Protein AF-A0A1H2PPL8-F1 (afdb_monomer)

Radius of gyration: 16.37 Å; Cα contacts (8 Å, |Δi|>4): 129; chains: 1; bounding box: 41×33×40 Å

Solvent-accessible surface area (backbone atoms only — not comparable to full-atom values): 8369 Å² total; per-residue (Å²): 96,52,63,26,42,67,70,56,42,58,66,40,21,46,55,39,37,58,45,74,72,38,86,79,69,41,73,65,54,52,43,50,43,56,55,49,41,48,41,40,93,59,60,62,65,57,42,75,61,47,74,82,68,76,66,48,63,60,52,26,64,76,74,43,65,85,74,55,96,63,93,80,56,66,64,60,33,51,50,25,47,51,52,50,50,53,50,50,62,75,66,62,42,71,48,56,51,53,29,55,48,24,46,79,68,76,57,62,45,40,62,57,62,74,41,55,75,56,63,75,36,69,49,33,47,51,32,54,56,56,56,74,70,53,50,73,68,57,52,54,58,66,73,73,112

pLDDT: mean 93.05, std 5.32, range [65.94, 98.25]

Sequence (145 aa):
MAAALSRQHPCDLFDVGLLLEDERTDAGLWRTFLVYLTCSPKPAWEMLAPRVPADFKATFEAHFKGMTAEPIEATALLESRERLLARVVQSLDEPSCAFLQSVEDEQPDFGLIGLGHAADLPGVQRKLHNLAQRTAAKRAADRGQ

Mean predicted aligned error: 3.55 Å

Organism: NCBI:txid1770053

Foldseek 3Di:
DQCCLPQVQLVVLVVLLVVLVDPPCDLVVVLVSLLVCLLDLDQSVCSLDPDDDPPQQVSCVVPPQPVDPDGDHSVVSVVSVVSVSVVNVVSDDPLSVVQSVCVLVLNGDSVSSPCNVSCPPPSNVVSSVVSVPDDPVRSVVSVVD

Structure (mmCIF, N/CA/C/O backbone):
data_AF-A0A1H2PPL8-F1
#
_entry.id   AF-A0A1H2PPL8-F1
#
loop_
_atom_site.group_PDB
_atom_site.id
_atom_site.type_symbol
_atom_site.label_atom_id
_atom_site.label_alt_id
_atom_site.label_comp_id
_atom_site.label_asym_id
_atom_site.label_entity_id
_atom_site.label_seq_id
_atom_site.pdbx_PDB_ins_code
_atom_site.Cartn_x
_atom_site.Cartn_y
_atom_site.Cartn_z
_atom_site.occupancy
_atom_site.B_iso_or_equiv
_atom_site.auth_seq_id
_atom_site.auth_comp_id
_atom_site.auth_asym_id
_atom_site.auth_atom_id
_atom_site.pdbx_PDB_model_num
ATOM 1 N N . MET A 1 1 ? -5.825 0.040 1.153 1.00 94.12 1 MET A N 1
ATOM 2 C CA . MET A 1 1 ? -4.462 -0.536 1.298 1.00 94.12 1 MET A CA 1
ATOM 3 C C . MET A 1 1 ? -3.356 0.357 0.719 1.00 94.12 1 MET A C 1
ATOM 5 O O . MET A 1 1 ? -2.545 0.840 1.493 1.00 94.12 1 MET A O 1
ATOM 9 N N . ALA A 1 2 ? -3.300 0.639 -0.593 1.00 95.12 2 ALA A N 1
ATOM 10 C CA . ALA A 1 2 ? -2.188 1.416 -1.181 1.00 95.12 2 ALA A CA 1
ATOM 11 C C . ALA A 1 2 ? -2.033 2.842 -0.607 1.00 95.12 2 ALA A C 1
ATOM 13 O O . ALA A 1 2 ? -0.928 3.241 -0.245 1.00 95.12 2 ALA A O 1
ATOM 14 N N . ALA A 1 3 ? -3.132 3.593 -0.458 1.00 94.88 3 ALA A N 1
ATOM 15 C CA . ALA A 1 3 ? -3.105 4.917 0.174 1.00 94.88 3 ALA A CA 1
ATOM 16 C C . ALA A 1 3 ? -2.633 4.849 1.640 1.00 94.88 3 ALA A C 1
ATOM 18 O O . ALA A 1 3 ? -1.715 5.578 2.018 1.00 94.88 3 ALA A O 1
ATOM 19 N N . ALA A 1 4 ? -3.178 3.897 2.410 1.00 96.38 4 ALA A N 1
ATOM 20 C CA . ALA A 1 4 ? -2.780 3.619 3.791 1.00 96.38 4 ALA A CA 1
ATOM 21 C C . ALA A 1 4 ? -1.265 3.415 3.935 1.00 96.38 4 ALA A C 1
ATOM 23 O O . ALA A 1 4 ? -0.665 4.001 4.824 1.00 96.38 4 ALA A O 1
ATOM 24 N N . LEU A 1 5 ? -0.624 2.667 3.034 1.00 95.31 5 LEU A N 1
ATOM 25 C CA . LEU A 1 5 ? 0.828 2.456 3.073 1.00 95.31 5 LEU A CA 1
ATOM 26 C C . LEU A 1 5 ? 1.640 3.652 2.556 1.00 95.31 5 LEU A C 1
ATOM 28 O O . LEU A 1 5 ? 2.730 3.923 3.050 1.00 95.31 5 LEU A O 1
ATOM 32 N N . SER A 1 6 ? 1.119 4.388 1.573 1.00 93.25 6 SER A N 1
ATOM 33 C CA . SER A 1 6 ? 1.828 5.520 0.965 1.00 93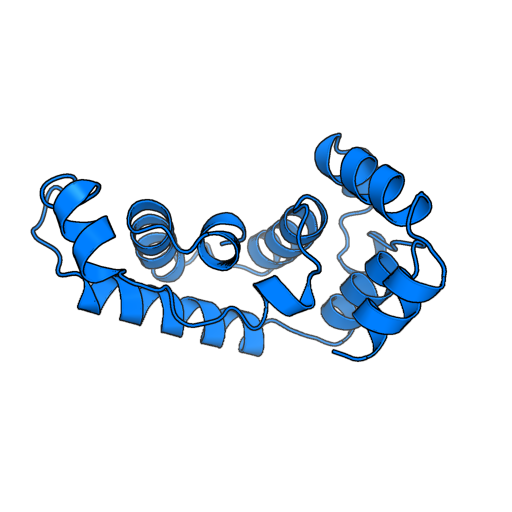.25 6 SER A CA 1
ATOM 34 C C . SER A 1 6 ? 1.914 6.737 1.884 1.00 93.25 6 SER A C 1
ATOM 36 O O . SER A 1 6 ? 3.004 7.289 2.077 1.00 93.25 6 SER A O 1
ATOM 38 N N . ARG A 1 7 ? 0.768 7.173 2.425 1.00 93.50 7 ARG A N 1
ATOM 39 C CA . ARG A 1 7 ? 0.647 8.415 3.207 1.00 93.50 7 ARG A CA 1
ATOM 40 C C . ARG A 1 7 ? 0.318 8.196 4.680 1.00 93.50 7 ARG A C 1
ATOM 42 O O . ARG A 1 7 ? 0.516 9.119 5.457 1.00 93.50 7 ARG A O 1
ATOM 49 N N . GLN A 1 8 ? -0.153 7.004 5.060 1.00 95.19 8 GLN A N 1
ATOM 50 C CA . GLN A 1 8 ? -0.405 6.623 6.458 1.00 95.19 8 GLN A CA 1
ATOM 51 C C . GLN A 1 8 ? -1.323 7.607 7.201 1.00 95.19 8 GLN A C 1
ATOM 53 O O . GLN A 1 8 ? -1.120 7.902 8.376 1.00 95.19 8 GLN A O 1
ATOM 58 N N . HIS A 1 9 ? -2.335 8.130 6.500 1.00 96.88 9 HIS A N 1
ATOM 59 C CA . HIS A 1 9 ? -3.309 9.052 7.075 1.00 96.88 9 HIS A CA 1
ATOM 60 C C . HIS A 1 9 ? -4.268 8.305 8.021 1.00 96.88 9 HIS A C 1
ATOM 62 O O . HIS A 1 9 ? -4.681 7.197 7.671 1.00 96.88 9 HIS A O 1
ATOM 68 N N . PRO A 1 10 ? -4.697 8.899 9.154 1.00 98.00 10 PRO A N 1
ATOM 69 C CA . PRO A 1 10 ? -5.637 8.270 10.084 1.00 98.00 10 PRO A CA 1
ATOM 70 C C . PRO A 1 10 ? -6.891 7.680 9.419 1.00 98.00 10 PRO A C 1
ATOM 72 O O . PRO A 1 10 ? -7.180 6.511 9.647 1.00 98.00 10 PRO A O 1
ATOM 75 N N . CYS A 1 11 ? -7.565 8.417 8.521 1.00 97.69 11 CYS A N 1
ATOM 76 C CA . CYS A 1 11 ? -8.715 7.871 7.778 1.00 97.69 11 CYS A CA 1
ATOM 77 C C . CYS A 1 11 ? -8.371 6.602 6.986 1.00 97.69 11 CYS A C 1
ATOM 79 O O . CYS A 1 11 ? -9.117 5.636 7.041 1.00 97.69 11 CYS A O 1
ATOM 81 N N . ASP A 1 12 ? -7.229 6.569 6.285 1.00 97.50 12 ASP A N 1
ATOM 82 C CA . ASP A 1 12 ? -6.867 5.387 5.494 1.00 97.50 12 ASP A CA 1
ATOM 83 C C . ASP A 1 12 ? -6.569 4.177 6.388 1.00 97.50 12 ASP A C 1
ATOM 85 O O . ASP A 1 12 ? -6.835 3.041 5.997 1.00 97.50 12 ASP A O 1
ATOM 89 N N . LEU A 1 13 ? -5.961 4.411 7.559 1.00 98.00 13 LEU A N 1
ATOM 90 C CA . LEU A 1 13 ? -5.659 3.361 8.533 1.00 98.00 13 LEU A CA 1
ATOM 91 C C . LEU A 1 13 ? -6.918 2.861 9.244 1.00 98.00 13 LEU A C 1
ATOM 93 O O . LEU A 1 13 ? -6.994 1.682 9.575 1.00 98.00 13 LEU A O 1
ATOM 97 N N . PHE A 1 14 ? -7.909 3.729 9.437 1.00 97.94 14 PHE A N 1
ATOM 98 C CA . PHE A 1 14 ? -9.227 3.333 9.913 1.00 97.94 14 PHE A CA 1
ATOM 99 C C . PHE A 1 14 ? -9.946 2.461 8.878 1.00 97.94 14 PHE A C 1
ATOM 101 O O . PHE A 1 14 ? -10.305 1.325 9.181 1.00 97.94 14 PHE A O 1
ATOM 108 N N . ASP A 1 15 ? -10.061 2.944 7.637 1.00 96.94 15 ASP A N 1
ATOM 109 C CA . ASP A 1 15 ? -10.741 2.230 6.551 1.00 96.94 15 ASP A CA 1
ATOM 110 C C . ASP A 1 15 ? -10.094 0.867 6.280 1.00 96.94 15 ASP A C 1
ATOM 112 O O . ASP A 1 15 ? -10.781 -0.130 6.057 1.00 96.94 15 ASP A O 1
ATOM 116 N N . VAL A 1 16 ? -8.758 0.794 6.318 1.00 96.44 16 VAL A N 1
ATOM 117 C CA . VAL A 1 16 ? -8.058 -0.481 6.133 1.00 96.44 16 VAL A CA 1
ATOM 118 C C . VAL A 1 16 ? -8.205 -1.402 7.342 1.00 96.44 16 VAL A C 1
ATOM 120 O O . VAL A 1 16 ? -8.208 -2.612 7.156 1.00 96.44 16 VAL A O 1
ATOM 123 N N . GLY A 1 17 ? -8.344 -0.861 8.556 1.00 96.75 17 GLY A N 1
ATOM 124 C CA . GLY A 1 17 ? -8.640 -1.649 9.750 1.00 96.75 17 GLY A CA 1
ATOM 125 C C . GLY A 1 17 ? -9.958 -2.406 9.595 1.00 96.75 17 GLY A C 1
ATOM 126 O O . GLY A 1 17 ? -9.976 -3.619 9.770 1.00 96.75 17 GLY A O 1
ATOM 127 N N . LEU A 1 18 ? -11.010 -1.709 9.151 1.00 95.69 18 LEU A N 1
ATOM 128 C CA . LEU A 1 18 ? -12.312 -2.316 8.847 1.00 95.69 18 LEU A CA 1
ATOM 129 C C . LEU A 1 18 ? -12.227 -3.318 7.689 1.00 95.69 18 LEU A C 1
ATOM 131 O O . LEU A 1 18 ? -12.800 -4.399 7.760 1.00 95.69 18 LEU A O 1
ATOM 135 N N . LEU A 1 19 ? -11.481 -2.982 6.631 1.00 95.50 19 LEU A N 1
ATOM 136 C CA . LEU A 1 19 ? -11.268 -3.883 5.497 1.00 95.50 19 LEU A CA 1
ATOM 137 C C . LEU A 1 19 ? -10.638 -5.211 5.936 1.00 95.50 19 LEU A C 1
ATOM 139 O O . LEU A 1 19 ? -11.057 -6.263 5.473 1.00 95.50 19 LEU A O 1
ATOM 143 N N . LEU A 1 20 ? -9.646 -5.178 6.830 1.00 94.25 20 LEU A N 1
ATOM 144 C CA . LEU A 1 20 ? -8.948 -6.380 7.303 1.00 94.25 20 LEU A CA 1
ATOM 145 C C . LEU A 1 20 ? -9.828 -7.306 8.157 1.00 94.25 20 LEU A C 1
ATOM 147 O O . LEU A 1 20 ? -9.458 -8.461 8.354 1.00 94.25 20 LEU A O 1
ATOM 151 N N . GLU A 1 21 ? -10.963 -6.816 8.650 1.00 92.69 21 GLU A N 1
ATOM 152 C CA . GLU A 1 21 ? -11.970 -7.601 9.374 1.00 92.69 21 GLU A CA 1
ATOM 153 C C . GLU A 1 21 ? -13.032 -8.193 8.430 1.00 92.69 21 GLU A C 1
ATOM 155 O O . GLU A 1 21 ? -13.803 -9.062 8.831 1.00 92.69 21 GLU A O 1
ATOM 160 N N . ASP A 1 22 ? -13.052 -7.767 7.162 1.00 91.44 22 ASP A N 1
ATOM 161 C CA . ASP A 1 22 ? -13.973 -8.257 6.141 1.00 91.44 22 ASP A CA 1
ATOM 162 C C . ASP A 1 22 ? -13.469 -9.571 5.521 1.00 91.44 22 ASP A C 1
ATOM 164 O O . ASP A 1 22 ? -12.372 -9.642 4.952 1.00 91.44 22 ASP A O 1
ATOM 168 N N . GLU A 1 23 ? -14.309 -10.607 5.565 1.00 83.38 23 GLU A N 1
ATOM 169 C CA . GLU A 1 23 ? -14.047 -11.930 4.982 1.00 83.38 23 GLU A CA 1
ATOM 170 C C . GLU A 1 23 ? -13.792 -11.885 3.464 1.00 83.38 23 GLU A C 1
ATOM 172 O O . GLU A 1 23 ? -13.161 -12.785 2.910 1.00 83.38 23 GLU A O 1
ATOM 177 N N . ARG A 1 24 ? -14.229 -10.820 2.778 1.00 85.38 24 ARG A N 1
ATOM 178 C CA . ARG A 1 24 ? -13.982 -10.587 1.344 1.00 85.38 24 ARG A CA 1
ATOM 179 C C . ARG A 1 24 ? -12.567 -10.085 1.048 1.00 85.38 24 ARG A C 1
ATOM 181 O O . ARG A 1 24 ? -12.258 -9.790 -0.106 1.00 85.38 24 ARG A O 1
ATOM 188 N N . THR A 1 25 ? -11.694 -9.993 2.051 1.00 87.50 25 THR A N 1
ATOM 189 C CA . THR A 1 25 ? -10.263 -9.702 1.875 1.00 87.50 25 THR A CA 1
ATOM 190 C C . THR A 1 25 ? -9.530 -10.914 1.289 1.00 87.50 25 THR A C 1
ATOM 192 O O . THR A 1 25 ? -8.754 -11.609 1.953 1.00 87.50 25 THR A O 1
ATOM 195 N N . ASP A 1 26 ? -9.796 -11.166 0.008 1.00 91.00 26 ASP A N 1
ATOM 196 C CA . ASP A 1 26 ? -9.399 -12.358 -0.734 1.00 91.00 26 ASP A CA 1
ATOM 197 C C . ASP A 1 26 ? -8.206 -12.129 -1.690 1.00 91.00 26 ASP A C 1
ATOM 199 O O . ASP A 1 26 ? -7.556 -11.077 -1.716 1.00 91.00 26 ASP A O 1
ATOM 203 N N . ALA A 1 27 ? -7.889 -13.151 -2.492 1.00 92.31 27 ALA A N 1
ATOM 204 C CA . ALA A 1 27 ? -6.819 -13.089 -3.488 1.00 92.31 27 ALA A CA 1
ATOM 205 C C . ALA A 1 27 ? -7.106 -12.098 -4.633 1.00 92.31 27 ALA A C 1
ATOM 207 O O . ALA A 1 27 ? -6.171 -11.594 -5.258 1.00 92.31 27 ALA A O 1
ATOM 208 N N . GLY A 1 28 ? -8.379 -11.822 -4.930 1.00 94.25 28 GLY A N 1
ATOM 209 C CA . GLY A 1 28 ? -8.776 -10.814 -5.908 1.00 94.25 28 GLY A CA 1
ATOM 210 C C . GLY A 1 28 ? -8.393 -9.422 -5.424 1.00 94.25 28 GLY A C 1
ATOM 211 O O . GLY A 1 28 ? -7.674 -8.707 -6.123 1.00 94.25 28 GLY A O 1
ATOM 212 N N . LEU A 1 29 ? -8.769 -9.086 -4.187 1.00 94.38 29 LEU A N 1
ATOM 213 C CA . LEU A 1 29 ? -8.398 -7.819 -3.559 1.00 94.38 29 LEU A CA 1
ATOM 214 C C . LEU A 1 29 ? -6.876 -7.646 -3.462 1.00 94.38 29 LEU A C 1
ATOM 216 O O . LEU A 1 29 ? -6.368 -6.553 -3.716 1.00 94.38 29 LEU A O 1
ATOM 220 N N . TRP A 1 30 ? -6.142 -8.717 -3.147 1.00 95.81 30 TRP A N 1
ATOM 221 C CA . TRP A 1 30 ? -4.677 -8.702 -3.137 1.00 95.81 30 TRP A CA 1
ATOM 222 C C . TRP A 1 30 ? -4.081 -8.318 -4.501 1.00 95.81 30 TRP A C 1
ATOM 224 O O . TRP A 1 30 ? -3.273 -7.392 -4.592 1.00 95.81 30 TRP A O 1
ATOM 234 N N . ARG A 1 31 ? -4.523 -8.965 -5.585 1.00 96.44 31 ARG A N 1
ATOM 235 C CA . ARG A 1 31 ? -4.055 -8.648 -6.947 1.00 96.44 31 ARG A CA 1
ATOM 236 C C . ARG A 1 31 ? -4.438 -7.229 -7.357 1.00 96.44 31 ARG A C 1
ATOM 238 O O . ARG A 1 31 ? -3.626 -6.515 -7.943 1.00 96.44 31 ARG A O 1
ATOM 245 N N . THR A 1 32 ? -5.638 -6.775 -6.996 1.00 95.81 32 THR A N 1
ATOM 246 C CA . THR A 1 32 ? -6.046 -5.380 -7.196 1.00 95.81 32 THR A CA 1
ATOM 247 C C . THR A 1 32 ? -5.136 -4.422 -6.427 1.00 95.81 32 THR A C 1
ATOM 249 O O . THR A 1 32 ? -4.706 -3.412 -6.979 1.00 95.81 32 THR A O 1
ATOM 252 N N . PHE A 1 33 ? -4.773 -4.733 -5.183 1.00 96.00 33 PHE A N 1
ATOM 253 C CA . PHE A 1 33 ? -3.821 -3.930 -4.417 1.00 96.00 33 PHE A CA 1
ATOM 254 C C . PHE A 1 33 ? -2.459 -3.809 -5.121 1.00 96.00 33 PHE A C 1
ATOM 256 O O . PHE A 1 33 ? -1.930 -2.697 -5.184 1.00 96.00 33 PHE A O 1
ATOM 263 N N . LEU A 1 34 ? -1.935 -4.891 -5.711 1.00 96.56 34 LEU A N 1
ATOM 264 C CA . LEU A 1 34 ? -0.703 -4.855 -6.510 1.00 96.56 34 LEU A CA 1
ATOM 265 C C . LEU A 1 34 ? -0.825 -3.901 -7.708 1.00 96.56 34 LEU A C 1
ATOM 267 O O . LEU A 1 34 ? 0.073 -3.092 -7.933 1.00 96.56 34 LEU A O 1
ATOM 271 N N . VAL A 1 35 ? -1.958 -3.901 -8.419 1.00 96.75 35 VAL A N 1
ATOM 272 C CA . VAL A 1 35 ? -2.221 -2.910 -9.481 1.00 96.75 35 VAL A CA 1
ATOM 273 C C . VAL A 1 35 ? -2.170 -1.486 -8.920 1.00 96.75 35 VAL A C 1
ATOM 275 O O . VAL A 1 35 ? -1.478 -0.629 -9.464 1.00 96.75 35 VAL A O 1
ATOM 278 N N . TYR A 1 36 ? -2.838 -1.210 -7.799 1.00 95.00 36 TYR A N 1
ATOM 279 C CA . TYR A 1 36 ? -2.838 0.136 -7.213 1.00 95.00 36 TYR A CA 1
ATOM 280 C C . TYR A 1 36 ? -1.475 0.570 -6.656 1.00 95.00 36 TYR A C 1
ATOM 282 O O . TYR A 1 36 ? -1.191 1.770 -6.655 1.00 95.00 36 TYR A O 1
ATOM 290 N N . LEU A 1 37 ? -0.610 -0.361 -6.233 1.00 93.25 37 LEU A N 1
ATOM 291 C CA . LEU A 1 37 ? 0.793 -0.052 -5.933 1.00 93.25 37 LEU A CA 1
ATOM 292 C C . LEU A 1 37 ? 1.495 0.523 -7.167 1.00 93.25 37 LEU A C 1
ATOM 294 O O . LEU A 1 37 ? 2.185 1.537 -7.055 1.00 93.25 37 LEU A O 1
ATOM 298 N N . THR A 1 38 ? 1.251 -0.047 -8.351 1.00 91.44 38 THR A N 1
ATOM 299 C CA . THR A 1 38 ? 1.835 0.466 -9.602 1.00 91.44 38 THR A CA 1
ATOM 300 C C . THR A 1 38 ? 1.294 1.835 -10.011 1.00 91.44 38 THR A C 1
ATOM 302 O O . THR A 1 38 ? 1.973 2.562 -10.719 1.00 91.44 38 THR A O 1
ATOM 305 N N . CYS A 1 39 ? 0.134 2.268 -9.516 1.00 92.06 39 CYS A N 1
ATOM 306 C CA . CYS A 1 39 ? -0.372 3.624 -9.763 1.00 92.06 39 CYS A CA 1
ATOM 307 C C . CYS A 1 39 ? 0.312 4.699 -8.894 1.00 92.06 39 CYS A C 1
ATOM 309 O O . CYS A 1 39 ? 0.147 5.895 -9.143 1.00 92.06 39 CYS A O 1
ATOM 311 N N . SER A 1 40 ? 1.045 4.305 -7.848 1.00 88.25 40 SER A N 1
ATOM 312 C CA . SER A 1 40 ? 1.662 5.241 -6.907 1.00 88.25 40 SER A CA 1
ATOM 313 C C . SER A 1 40 ? 2.899 5.917 -7.502 1.00 88.25 40 SER A C 1
ATOM 315 O O . SER A 1 40 ? 3.712 5.251 -8.143 1.00 88.25 40 SER A O 1
ATOM 317 N N . PRO A 1 41 ? 3.146 7.214 -7.240 1.00 80.44 41 PRO A N 1
ATOM 318 C CA . PRO A 1 41 ? 4.404 7.848 -7.631 1.00 80.44 41 PRO A CA 1
ATOM 319 C C . PRO A 1 41 ? 5.619 7.251 -6.897 1.00 80.44 41 PRO A C 1
ATOM 321 O O . PRO A 1 41 ? 6.723 7.266 -7.446 1.00 80.44 41 PRO A O 1
ATOM 324 N N . LYS A 1 42 ? 5.425 6.672 -5.704 1.00 85.12 42 LYS A N 1
ATOM 325 C CA . LYS A 1 42 ? 6.488 6.043 -4.907 1.00 85.12 42 LYS A CA 1
ATOM 326 C C . LYS A 1 42 ? 6.932 4.701 -5.507 1.00 85.12 42 LYS A C 1
ATOM 328 O O . LYS A 1 42 ? 6.111 4.030 -6.138 1.00 85.12 42 LYS A O 1
ATOM 333 N N . PRO A 1 43 ? 8.207 4.305 -5.375 1.00 83.62 43 PRO A N 1
ATOM 334 C CA . PRO A 1 43 ? 8.630 2.931 -5.644 1.00 83.62 43 PRO A CA 1
ATOM 335 C C . PRO A 1 43 ? 7.863 1.934 -4.769 1.00 83.62 43 PRO A C 1
ATOM 337 O O . PRO A 1 43 ? 7.466 2.274 -3.651 1.00 83.62 43 PRO A O 1
ATOM 340 N N . ALA A 1 44 ? 7.677 0.704 -5.254 1.00 87.00 44 ALA A N 1
ATOM 341 C CA . ALA A 1 44 ? 6.927 -0.304 -4.502 1.00 87.00 44 ALA A CA 1
ATOM 342 C C . ALA A 1 44 ? 7.576 -0.612 -3.140 1.00 87.00 44 ALA A C 1
ATOM 344 O O . ALA A 1 44 ? 6.871 -0.695 -2.135 1.00 87.00 44 ALA A O 1
ATOM 345 N N . TRP A 1 45 ? 8.912 -0.690 -3.078 1.00 86.00 45 TRP A N 1
ATOM 346 C CA . TRP A 1 45 ? 9.656 -0.982 -1.846 1.00 86.00 45 TRP A CA 1
ATOM 347 C C . TRP A 1 45 ? 9.382 0.035 -0.724 1.00 86.00 45 TRP A C 1
ATOM 349 O O . TRP A 1 45 ? 9.220 -0.354 0.430 1.00 86.00 45 TRP A O 1
ATOM 359 N N . GLU A 1 46 ? 9.225 1.323 -1.052 1.00 88.69 46 GLU A N 1
ATOM 360 C CA . GLU A 1 46 ? 8.941 2.369 -0.057 1.00 88.69 46 GLU A CA 1
ATOM 361 C C . GLU A 1 46 ? 7.545 2.189 0.560 1.00 88.69 46 GLU A C 1
ATOM 363 O O . GLU A 1 46 ? 7.318 2.504 1.726 1.00 88.69 46 GLU A O 1
ATOM 368 N N . MET A 1 47 ? 6.593 1.676 -0.223 1.00 91.62 47 MET A N 1
ATOM 369 C CA . MET A 1 47 ? 5.232 1.408 0.241 1.00 91.62 47 MET A CA 1
ATOM 370 C C . MET A 1 47 ? 5.107 0.063 0.957 1.00 91.62 47 MET A C 1
ATOM 372 O O . MET A 1 47 ? 4.249 -0.075 1.822 1.00 91.62 47 MET A O 1
ATOM 376 N N . LEU A 1 48 ? 5.925 -0.928 0.603 1.00 91.25 48 LEU A N 1
ATOM 377 C CA . LEU A 1 48 ? 5.923 -2.244 1.248 1.00 91.25 48 LEU A CA 1
ATOM 378 C C . LEU A 1 48 ? 6.691 -2.238 2.578 1.00 91.25 48 LEU A C 1
ATOM 380 O O . LEU A 1 48 ? 6.355 -3.007 3.474 1.00 91.25 48 LEU A O 1
ATOM 384 N N . ALA A 1 49 ? 7.655 -1.328 2.738 1.00 90.75 49 ALA A N 1
ATOM 385 C CA . ALA A 1 49 ? 8.378 -1.085 3.984 1.00 90.75 49 ALA A CA 1
ATOM 386 C C . ALA A 1 49 ? 8.309 0.403 4.398 1.00 90.75 49 ALA A C 1
ATOM 388 O O . ALA A 1 49 ? 9.338 1.083 4.486 1.00 90.75 49 ALA A O 1
ATOM 389 N N . PRO A 1 50 ? 7.105 0.952 4.659 1.00 92.88 50 PRO A N 1
ATOM 390 C CA . PRO A 1 50 ? 6.958 2.361 4.973 1.00 92.88 50 PRO A CA 1
ATOM 391 C C . PRO A 1 50 ? 7.518 2.655 6.366 1.00 92.88 50 PRO A C 1
ATOM 393 O O . PRO A 1 50 ? 7.322 1.898 7.322 1.00 92.88 50 PRO A O 1
ATOM 396 N N . ARG A 1 51 ? 8.162 3.816 6.513 1.00 92.62 51 ARG A N 1
ATOM 397 C CA . ARG A 1 51 ? 8.580 4.328 7.828 1.00 92.62 51 ARG A CA 1
ATOM 398 C C . ARG A 1 51 ? 7.368 4.515 8.738 1.00 92.62 51 ARG A C 1
ATOM 400 O O . ARG A 1 51 ? 6.259 4.741 8.258 1.00 92.62 51 ARG A O 1
ATOM 407 N N . VAL A 1 52 ? 7.576 4.466 10.050 1.00 90.56 52 VAL A N 1
ATOM 408 C CA . VAL A 1 52 ? 6.536 4.850 11.017 1.00 90.56 52 VAL A CA 1
ATOM 409 C C . VAL A 1 52 ? 6.109 6.301 10.733 1.00 90.56 52 VAL A C 1
ATOM 411 O O . VAL A 1 52 ? 6.986 7.138 10.496 1.00 90.56 52 VAL A O 1
ATOM 414 N N . PRO A 1 53 ? 4.799 6.615 10.696 1.00 93.50 53 PRO A N 1
ATOM 415 C CA . PRO A 1 53 ? 4.337 7.967 10.410 1.00 93.50 53 PRO A CA 1
ATOM 416 C C . PRO A 1 53 ? 4.810 8.937 11.498 1.00 93.50 53 PRO A C 1
ATOM 418 O O . PRO A 1 53 ? 4.576 8.718 12.688 1.00 93.50 53 PRO A O 1
ATOM 421 N N . ALA A 1 54 ? 5.478 10.013 11.083 1.00 91.44 54 ALA A N 1
ATOM 422 C CA . ALA A 1 54 ? 5.877 11.090 11.981 1.00 91.44 54 ALA A CA 1
ATOM 423 C C . ALA A 1 54 ? 4.642 11.863 12.467 1.00 91.44 54 ALA A C 1
ATOM 425 O O . ALA A 1 54 ? 3.679 12.017 11.718 1.00 91.44 54 ALA A O 1
ATOM 426 N N . ASP A 1 55 ? 4.670 12.323 13.720 1.00 94.12 55 ASP A N 1
ATOM 427 C CA . ASP A 1 55 ? 3.626 13.157 14.333 1.00 94.12 55 ASP A CA 1
ATOM 428 C C . ASP A 1 55 ? 2.193 12.604 14.214 1.00 94.12 55 ASP A C 1
ATOM 430 O O . ASP A 1 55 ? 1.216 13.351 14.282 1.00 94.12 55 ASP A O 1
ATOM 434 N N . PHE A 1 56 ? 2.045 11.277 14.097 1.00 96.75 56 PHE A N 1
ATOM 435 C CA . PHE A 1 56 ? 0.756 10.635 13.820 1.00 96.75 56 PHE A CA 1
ATOM 436 C C . PHE A 1 56 ? -0.340 11.033 14.814 1.00 96.75 56 PHE A C 1
ATOM 438 O O . PHE A 1 56 ? -1.474 11.291 14.415 1.00 96.75 56 PHE A O 1
ATOM 445 N N . LYS A 1 57 ? -0.000 11.152 16.105 1.00 96.88 57 LYS A N 1
ATOM 446 C CA . LYS A 1 57 ? -0.943 11.601 17.139 1.00 96.88 57 LYS A CA 1
ATOM 447 C C . LYS A 1 57 ? -1.463 13.016 16.866 1.00 96.88 57 LYS A C 1
ATOM 449 O O . LYS A 1 57 ? -2.653 13.255 17.027 1.00 96.88 57 LYS A O 1
ATOM 454 N N . ALA A 1 58 ? -0.601 13.937 16.440 1.00 97.19 58 ALA A N 1
ATOM 455 C CA . ALA A 1 58 ? -1.013 15.300 16.117 1.00 97.19 58 ALA A CA 1
ATOM 456 C C . ALA A 1 58 ? -1.929 15.322 14.884 1.00 97.19 58 ALA A C 1
ATOM 458 O O . ALA A 1 58 ? -2.971 15.972 14.910 1.00 97.19 58 ALA A O 1
ATOM 459 N N . THR A 1 59 ? -1.595 14.558 13.836 1.00 97.19 59 THR A N 1
ATOM 460 C CA . THR A 1 59 ? -2.458 14.410 12.651 1.00 97.19 59 THR A CA 1
ATOM 461 C C . THR A 1 59 ? -3.812 13.797 13.008 1.00 97.19 59 THR A C 1
ATOM 463 O O . THR A 1 59 ? -4.840 14.277 12.541 1.00 97.19 59 THR A O 1
ATOM 466 N N . PHE A 1 60 ? -3.829 12.765 13.853 1.00 98.25 60 PHE A N 1
ATOM 467 C CA . PHE A 1 60 ? -5.051 12.133 14.345 1.00 98.25 60 PHE A CA 1
ATOM 468 C C . PHE A 1 60 ? -5.950 13.130 15.090 1.00 98.25 60 PHE A C 1
ATOM 470 O O . PHE A 1 60 ? -7.125 13.267 14.751 1.00 98.25 60 PHE A O 1
ATOM 477 N N . GLU A 1 61 ? -5.394 13.857 16.062 1.00 97.69 61 GLU A N 1
ATOM 478 C CA . GLU A 1 61 ? -6.130 14.844 16.861 1.00 97.69 61 GLU A CA 1
ATOM 479 C C . GLU A 1 61 ? -6.703 15.972 15.991 1.00 97.69 61 GLU A C 1
ATOM 481 O O . GLU A 1 61 ? -7.838 16.390 16.199 1.00 97.69 61 GLU A O 1
ATOM 486 N N . ALA A 1 62 ? -5.943 16.441 14.996 1.00 97.12 62 ALA A N 1
ATOM 487 C CA . ALA A 1 62 ? -6.344 17.561 14.148 1.00 97.12 62 ALA A CA 1
ATOM 488 C C . ALA A 1 62 ? -7.326 17.184 13.026 1.00 97.12 62 ALA A C 1
ATOM 490 O O . ALA A 1 62 ? -8.150 18.012 12.638 1.00 97.12 62 ALA A O 1
ATOM 491 N N . HIS A 1 63 ? -7.221 15.974 12.467 1.00 95.38 63 HIS A N 1
ATOM 492 C CA . HIS A 1 63 ? -7.875 15.628 11.198 1.00 95.38 63 HIS A CA 1
ATOM 493 C C . HIS A 1 63 ? -8.769 14.390 11.244 1.00 95.38 63 HIS A C 1
ATOM 495 O O . HIS A 1 63 ? -9.320 14.035 10.206 1.00 95.38 63 HIS A O 1
ATOM 501 N N . PHE A 1 64 ? -8.895 13.709 12.387 1.00 97.62 64 PHE A N 1
ATOM 502 C CA . PHE A 1 64 ? -9.680 12.472 12.459 1.00 97.62 64 PHE A CA 1
ATOM 503 C C . PHE A 1 64 ? -10.463 12.261 13.753 1.00 97.62 64 PHE A C 1
ATOM 505 O O . PHE A 1 64 ? -11.510 11.612 13.740 1.00 97.62 64 PHE A O 1
ATOM 512 N N . LYS A 1 65 ? -9.995 12.802 14.878 1.00 96.81 65 LYS A N 1
ATOM 513 C CA . LYS A 1 65 ? -10.682 12.651 16.159 1.00 96.81 65 LYS A CA 1
ATOM 514 C C . LYS A 1 65 ? -12.139 13.118 16.075 1.00 96.81 65 LYS A C 1
ATOM 516 O O . LYS A 1 65 ? -12.422 14.233 15.648 1.00 96.81 65 LYS A O 1
ATOM 521 N N . GLY A 1 66 ? -13.055 12.249 16.503 1.00 96.19 66 GLY A N 1
ATOM 522 C CA . GLY A 1 66 ? -14.497 12.505 16.470 1.00 96.19 66 GLY A CA 1
ATOM 523 C C . GLY A 1 66 ? -15.168 12.304 15.104 1.00 96.19 66 GLY A C 1
ATOM 524 O O . GLY A 1 66 ? -16.347 12.613 14.980 1.00 96.19 66 GLY A O 1
ATOM 525 N N . MET A 1 67 ? -14.461 11.796 14.085 1.00 96.44 67 MET A N 1
ATOM 526 C CA . MET A 1 67 ? -15.056 11.487 12.772 1.00 96.44 67 MET A CA 1
ATOM 527 C C . MET A 1 67 ? -15.745 10.115 12.708 1.00 96.44 67 MET A C 1
ATOM 529 O O . MET A 1 67 ? -16.450 9.828 11.742 1.00 96.44 67 MET A O 1
ATOM 533 N N . THR A 1 68 ? -15.530 9.260 13.706 1.00 96.19 68 THR A N 1
ATOM 534 C CA . THR A 1 68 ? -16.092 7.907 13.797 1.00 96.19 68 THR A CA 1
ATOM 535 C C . THR A 1 68 ? -17.327 7.885 14.699 1.00 96.19 68 THR A C 1
ATOM 537 O O . THR A 1 68 ? -17.449 8.700 15.610 1.00 96.19 68 THR A O 1
ATOM 540 N N . ALA A 1 69 ? -18.248 6.945 14.454 1.00 94.31 69 ALA A N 1
ATOM 541 C CA . ALA A 1 69 ? -19.437 6.768 15.294 1.00 94.31 69 ALA A CA 1
ATOM 542 C C . ALA A 1 69 ? -19.071 6.338 16.726 1.00 94.31 69 ALA A C 1
ATOM 544 O O . ALA A 1 69 ? -19.571 6.911 17.689 1.00 94.31 69 ALA A O 1
ATOM 545 N N . GLU A 1 70 ? -18.153 5.376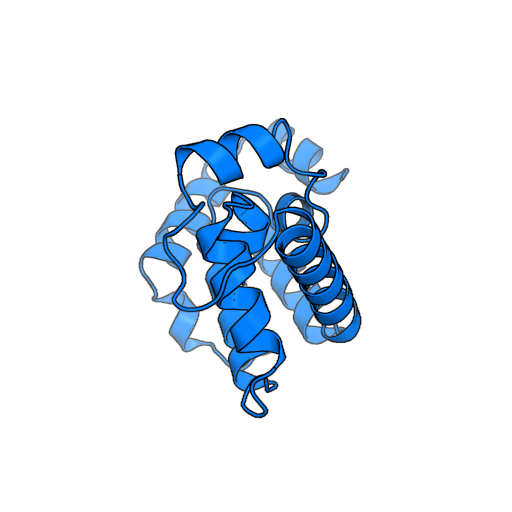 16.845 1.00 94.50 70 GLU A N 1
ATOM 546 C CA . GLU A 1 70 ? -17.574 4.949 18.119 1.00 94.50 70 GLU A CA 1
ATOM 547 C C . GLU A 1 70 ? -16.214 5.624 18.344 1.00 94.50 70 GLU A C 1
ATOM 549 O O . GLU A 1 70 ? -15.439 5.753 17.386 1.00 94.50 70 GLU A O 1
ATOM 554 N N . PRO A 1 71 ? -15.881 6.043 19.580 1.00 95.00 71 PRO A N 1
ATOM 555 C CA . PRO A 1 71 ? -14.559 6.566 19.894 1.00 95.00 71 PRO A CA 1
ATOM 556 C C . PRO A 1 71 ? -13.458 5.563 19.548 1.00 95.00 71 PRO A C 1
ATOM 558 O O . PRO A 1 71 ? -13.545 4.380 19.873 1.00 95.00 71 PRO A O 1
ATOM 561 N N . ILE A 1 72 ? -12.395 6.053 18.918 1.00 97.31 72 ILE A N 1
ATOM 562 C CA . ILE A 1 72 ? -11.207 5.267 18.600 1.00 97.31 72 ILE A CA 1
ATOM 563 C C . ILE A 1 72 ? -9.960 6.052 18.977 1.00 97.31 72 ILE A C 1
ATOM 565 O O . ILE A 1 72 ? -9.937 7.275 18.872 1.00 97.31 72 ILE A O 1
ATOM 569 N N . GLU A 1 73 ? -8.918 5.346 19.400 1.00 97.50 73 GLU A N 1
ATOM 570 C CA . GLU A 1 73 ? -7.638 5.937 19.776 1.00 97.50 73 GLU A CA 1
ATOM 571 C C . GLU A 1 73 ? -6.629 5.870 18.626 1.00 97.50 73 GLU A C 1
ATOM 573 O O . GLU A 1 73 ? -6.642 4.948 17.805 1.00 97.50 73 GLU A O 1
ATOM 578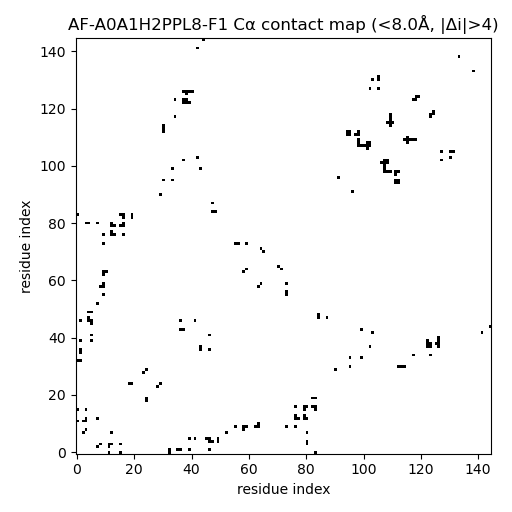 N N . ALA A 1 74 ? -5.678 6.807 18.604 1.00 97.62 74 ALA A N 1
ATOM 579 C CA . ALA A 1 74 ? -4.598 6.808 17.615 1.00 97.62 74 ALA A CA 1
ATOM 580 C C . ALA A 1 74 ? -3.798 5.488 17.613 1.00 97.62 74 ALA A C 1
ATOM 582 O O . ALA A 1 74 ? -3.347 5.038 16.560 1.00 97.62 74 ALA A O 1
ATOM 583 N N . THR A 1 75 ? -3.640 4.847 18.775 1.00 97.25 75 THR A N 1
ATOM 584 C CA . THR A 1 75 ? -2.939 3.561 18.909 1.00 97.25 75 THR A CA 1
ATOM 585 C C . THR A 1 75 ? -3.640 2.438 18.147 1.00 97.25 75 THR A C 1
ATOM 587 O O . THR A 1 75 ? -2.964 1.685 17.457 1.00 97.25 75 THR A O 1
ATOM 590 N N . ALA A 1 76 ? -4.974 2.385 18.151 1.00 97.69 76 ALA A N 1
ATOM 591 C CA . ALA A 1 76 ? -5.734 1.375 17.408 1.00 97.69 76 ALA A CA 1
ATOM 592 C C . ALA A 1 76 ? -5.556 1.509 15.879 1.00 97.69 76 ALA A C 1
ATOM 594 O O . ALA A 1 76 ? -5.548 0.524 15.132 1.00 97.69 76 ALA A O 1
ATOM 595 N N . LEU A 1 77 ? -5.352 2.735 15.382 1.00 98.12 77 LEU A N 1
ATOM 596 C CA . LEU A 1 77 ? -5.030 2.958 13.968 1.00 98.12 77 LEU A CA 1
ATOM 597 C C . LEU A 1 77 ? -3.602 2.514 13.627 1.00 98.12 77 LEU A C 1
ATOM 599 O O . LEU A 1 77 ? -3.364 1.976 12.544 1.00 98.12 77 LEU A O 1
ATOM 603 N N . LEU A 1 78 ? -2.653 2.691 14.550 1.00 97.69 78 LEU A N 1
ATOM 604 C CA . LEU A 1 78 ? -1.292 2.170 14.396 1.00 97.69 78 LEU A CA 1
ATOM 605 C C . LEU A 1 78 ? -1.259 0.635 14.448 1.00 97.69 78 LEU A C 1
ATOM 607 O O . LEU A 1 78 ? -0.549 0.023 13.656 1.00 97.69 78 LEU A O 1
ATOM 611 N N . GLU A 1 79 ? -2.088 -0.000 15.273 1.00 97.69 79 GLU A N 1
ATOM 612 C CA . GLU A 1 79 ? -2.275 -1.458 15.249 1.00 97.69 79 GLU A CA 1
ATOM 613 C C . GLU A 1 79 ? -2.855 -1.922 13.904 1.00 97.69 79 GLU A C 1
ATOM 615 O O . GLU A 1 79 ? -2.416 -2.917 13.329 1.00 97.69 79 GLU A O 1
ATOM 620 N N . SER A 1 80 ? -3.798 -1.168 13.329 1.00 97.56 80 SER A N 1
ATOM 621 C CA . SER A 1 80 ? -4.337 -1.453 11.989 1.00 97.56 80 SER A CA 1
ATOM 622 C C . SER A 1 80 ? -3.271 -1.336 10.892 1.00 97.56 80 SER A C 1
ATOM 624 O O . SER A 1 80 ? -3.239 -2.155 9.971 1.00 97.56 80 SER A O 1
ATOM 626 N N . ARG A 1 81 ? -2.334 -0.387 11.020 1.00 97.50 81 ARG A N 1
ATOM 627 C CA . ARG A 1 81 ? -1.139 -0.308 10.164 1.00 97.50 81 ARG A CA 1
ATOM 628 C C . ARG A 1 81 ? -0.264 -1.558 10.296 1.00 97.50 81 ARG A C 1
ATOM 630 O O . ARG A 1 81 ? 0.182 -2.086 9.281 1.00 97.50 81 ARG A O 1
ATOM 637 N N . GLU A 1 82 ? 0.005 -2.024 11.511 1.00 97.25 82 GLU A N 1
ATOM 638 C CA . GLU A 1 82 ? 0.825 -3.222 11.740 1.00 97.25 82 GLU A CA 1
ATOM 639 C C . GLU A 1 82 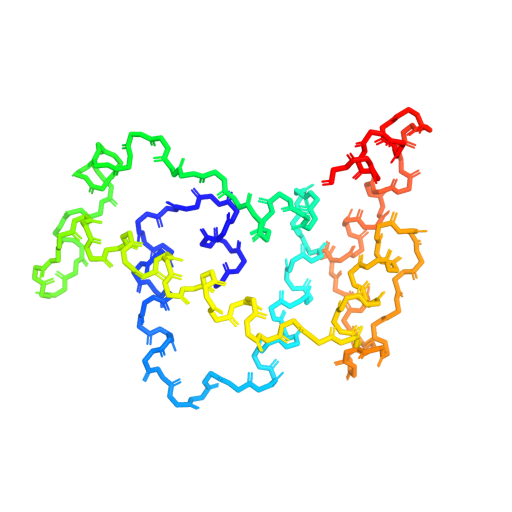? 0.163 -4.483 11.175 1.00 97.25 82 GLU A C 1
ATOM 641 O O . GLU A 1 82 ? 0.813 -5.247 10.457 1.00 97.25 82 GLU A O 1
ATOM 646 N N . ARG A 1 83 ? -1.149 -4.650 11.396 1.00 97.19 83 ARG A N 1
ATOM 647 C CA . ARG A 1 83 ? -1.946 -5.727 10.787 1.00 97.19 83 ARG A CA 1
ATOM 648 C C . ARG A 1 83 ? -1.879 -5.681 9.259 1.00 97.19 83 ARG A C 1
ATOM 650 O O . ARG A 1 83 ? -1.686 -6.720 8.629 1.00 97.19 83 ARG A O 1
ATOM 657 N N . LEU A 1 84 ? -1.980 -4.492 8.655 1.00 97.00 84 LEU A N 1
ATOM 658 C CA . LEU A 1 84 ? -1.851 -4.323 7.204 1.00 97.00 84 LEU A CA 1
ATOM 659 C C . LEU A 1 84 ? -0.478 -4.780 6.698 1.00 97.00 84 LEU A C 1
ATOM 661 O O . LEU A 1 84 ? -0.412 -5.508 5.710 1.00 97.00 84 LEU A O 1
ATOM 665 N N . LEU A 1 85 ? 0.609 -4.381 7.362 1.00 96.69 85 LEU A N 1
ATOM 666 C CA . LEU A 1 85 ? 1.962 -4.792 6.977 1.00 96.69 85 LEU A CA 1
ATOM 667 C C . LEU A 1 85 ? 2.150 -6.307 7.099 1.00 96.69 85 LEU A C 1
ATOM 669 O O . LEU A 1 85 ? 2.652 -6.935 6.169 1.00 96.69 85 LEU A O 1
ATOM 673 N N . ALA A 1 86 ? 1.686 -6.908 8.197 1.00 95.69 86 ALA A N 1
ATOM 674 C CA . ALA A 1 86 ? 1.729 -8.355 8.378 1.00 95.69 86 ALA A CA 1
ATOM 675 C C . ALA A 1 86 ? 0.946 -9.085 7.275 1.00 95.69 86 ALA A C 1
ATOM 677 O O . ALA A 1 86 ? 1.448 -10.046 6.691 1.00 95.69 86 ALA A O 1
ATOM 678 N N . ARG A 1 87 ? -0.250 -8.591 6.926 1.00 94.62 87 ARG A N 1
ATOM 679 C CA . ARG A 1 87 ? -1.068 -9.149 5.840 1.00 94.62 87 ARG A CA 1
ATOM 680 C C . ARG A 1 87 ? -0.368 -9.050 4.489 1.00 94.62 87 ARG A C 1
ATOM 682 O O . ARG A 1 87 ? -0.416 -10.008 3.724 1.00 94.62 87 ARG A O 1
ATOM 689 N N . VAL A 1 88 ? 0.278 -7.923 4.189 1.00 94.69 88 VAL A N 1
ATOM 690 C CA . VAL A 1 88 ? 1.059 -7.745 2.954 1.00 94.69 88 VAL A CA 1
ATOM 691 C C . VAL A 1 88 ? 2.181 -8.777 2.884 1.00 94.69 88 VAL A C 1
ATOM 693 O O . VAL A 1 88 ? 2.268 -9.492 1.892 1.00 94.69 88 VAL A O 1
ATOM 696 N N . VAL A 1 89 ? 2.975 -8.921 3.949 1.00 93.62 89 VAL A N 1
ATOM 697 C CA . VAL A 1 89 ? 4.066 -9.910 4.011 1.00 93.62 89 VAL A CA 1
ATOM 698 C C . VAL A 1 89 ? 3.546 -11.334 3.809 1.00 93.62 89 VAL A C 1
ATOM 700 O O . VAL A 1 89 ? 4.138 -12.095 3.056 1.00 93.62 89 VAL A O 1
ATOM 703 N N . GLN A 1 90 ? 2.413 -11.685 4.420 1.00 93.69 90 GLN A N 1
ATOM 704 C CA . GLN A 1 90 ? 1.795 -13.008 4.267 1.00 93.69 90 GLN A CA 1
ATOM 705 C C . GLN A 1 90 ? 1.224 -13.269 2.866 1.00 93.69 90 GLN A C 1
ATOM 707 O O . GLN A 1 90 ? 1.027 -14.424 2.500 1.00 93.69 90 GLN A O 1
ATOM 712 N N . SER A 1 91 ? 0.905 -12.217 2.109 1.00 93.44 91 SER A N 1
ATOM 713 C CA . SER A 1 91 ? 0.292 -12.328 0.777 1.00 93.44 91 SER A CA 1
ATOM 714 C C . SER A 1 91 ? 1.313 -12.250 -0.357 1.00 93.44 91 SER A C 1
ATOM 716 O O . SER A 1 91 ? 0.983 -12.589 -1.490 1.00 93.44 91 SER A O 1
ATOM 718 N N . LEU A 1 92 ? 2.535 -11.789 -0.070 1.00 93.12 92 LEU A N 1
ATOM 719 C CA . LEU A 1 92 ? 3.627 -11.750 -1.034 1.00 93.12 92 LEU A CA 1
ATOM 720 C C . LEU A 1 92 ? 4.078 -13.174 -1.364 1.00 93.12 92 LEU A C 1
ATOM 722 O O . LEU A 1 92 ? 4.738 -13.842 -0.571 1.00 93.12 92 LEU A O 1
ATOM 726 N N . ASP A 1 93 ? 3.719 -13.611 -2.563 1.00 94.69 93 ASP A N 1
ATOM 727 C CA . ASP A 1 93 ? 4.150 -14.859 -3.177 1.00 94.69 93 ASP A CA 1
ATOM 728 C C . ASP A 1 93 ? 5.105 -14.595 -4.354 1.00 94.69 93 ASP A C 1
ATOM 730 O O . ASP A 1 93 ? 5.381 -13.451 -4.729 1.00 94.69 93 ASP A O 1
ATOM 734 N N . GLU A 1 94 ? 5.638 -15.668 -4.938 1.00 96.75 94 GLU A N 1
ATOM 735 C CA . GLU A 1 94 ? 6.572 -15.584 -6.064 1.00 96.75 94 GLU A CA 1
ATOM 736 C C . GLU A 1 94 ? 5.994 -14.802 -7.267 1.00 96.75 94 GLU A C 1
ATOM 738 O O . GLU A 1 94 ? 6.676 -13.883 -7.730 1.00 96.75 94 GLU A O 1
ATOM 743 N N . PRO A 1 95 ? 4.748 -15.043 -7.737 1.00 97.00 95 PRO A N 1
ATOM 744 C CA . PRO A 1 95 ? 4.145 -14.233 -8.797 1.00 97.00 95 PRO A CA 1
ATOM 745 C C . PRO A 1 95 ? 4.019 -12.747 -8.447 1.00 97.00 95 PRO A C 1
ATOM 747 O O . PRO A 1 95 ? 4.287 -11.893 -9.294 1.00 97.00 95 PRO A O 1
ATOM 750 N N . SER A 1 96 ? 3.647 -12.415 -7.205 1.00 95.50 96 SER A N 1
ATOM 751 C CA . SER A 1 96 ? 3.549 -11.023 -6.750 1.00 95.50 96 SER A CA 1
ATOM 752 C C . SER A 1 96 ? 4.913 -10.333 -6.774 1.00 95.50 96 SER A C 1
ATOM 754 O O . SER A 1 96 ? 5.027 -9.205 -7.255 1.00 95.50 96 SER A O 1
ATOM 756 N N . CYS A 1 97 ? 5.958 -11.011 -6.293 1.00 94.38 97 CYS A N 1
ATOM 757 C CA . CYS A 1 97 ? 7.328 -10.502 -6.315 1.00 94.38 97 CYS A CA 1
ATOM 758 C C . CYS A 1 97 ? 7.838 -10.312 -7.750 1.00 94.38 97 CYS A C 1
ATOM 760 O O . CYS A 1 97 ? 8.355 -9.242 -8.075 1.00 94.38 97 CYS A O 1
ATOM 762 N N . ALA A 1 98 ? 7.631 -11.303 -8.621 1.00 96.31 98 ALA A N 1
ATOM 763 C CA . ALA A 1 98 ? 8.009 -11.228 -10.030 1.00 96.31 98 ALA A CA 1
ATOM 764 C C . ALA A 1 98 ? 7.281 -10.083 -10.756 1.00 96.31 98 ALA A C 1
ATOM 766 O O . ALA A 1 98 ? 7.900 -9.331 -11.510 1.00 96.31 98 ALA A O 1
ATOM 767 N N . PHE A 1 99 ? 5.989 -9.883 -10.474 1.00 96.81 99 PHE A N 1
ATOM 768 C CA . PHE A 1 99 ? 5.225 -8.757 -11.006 1.00 96.81 99 PHE A CA 1
ATOM 769 C C . PHE A 1 99 ? 5.814 -7.412 -10.578 1.00 96.81 99 PHE A C 1
ATOM 771 O O . PHE A 1 99 ? 6.104 -6.569 -11.427 1.00 96.81 99 PHE A O 1
ATOM 778 N N . LEU A 1 100 ? 6.033 -7.202 -9.280 1.00 93.00 100 LEU A N 1
ATOM 779 C CA . LEU A 1 100 ? 6.588 -5.943 -8.779 1.00 93.00 100 LEU A CA 1
ATOM 780 C C . LEU A 1 100 ? 7.985 -5.668 -9.349 1.00 93.00 100 LEU A C 1
ATOM 782 O O . LEU A 1 100 ? 8.287 -4.528 -9.701 1.00 93.00 100 LEU A O 1
ATOM 786 N N . GLN A 1 101 ? 8.805 -6.708 -9.504 1.00 91.31 101 GLN A N 1
ATOM 787 C CA . GLN A 1 101 ? 10.113 -6.594 -10.139 1.00 91.31 101 GLN A CA 1
ATOM 788 C C . GLN A 1 101 ? 9.999 -6.194 -11.616 1.00 91.31 101 GLN A C 1
ATOM 790 O O . GLN A 1 101 ? 10.671 -5.258 -12.040 1.00 91.31 101 GLN A O 1
ATOM 795 N N . SER A 1 102 ? 9.085 -6.812 -12.371 1.00 93.88 102 SER A N 1
ATOM 796 C CA . SER A 1 102 ? 8.844 -6.474 -13.782 1.00 93.88 102 SER A CA 1
ATOM 797 C C . SER A 1 102 ? 8.458 -4.998 -13.982 1.00 93.88 102 SER A C 1
ATOM 799 O O . SER A 1 102 ? 8.869 -4.361 -14.953 1.00 93.88 102 SER A O 1
ATOM 801 N N . VAL A 1 103 ? 7.727 -4.413 -13.024 1.00 91.81 103 VAL A N 1
ATOM 802 C CA . VAL A 1 103 ? 7.360 -2.988 -13.028 1.00 91.81 103 VAL A CA 1
ATOM 803 C C . VAL A 1 103 ? 8.590 -2.100 -12.828 1.00 91.81 103 VAL A C 1
ATOM 805 O O . VAL A 1 103 ? 8.753 -1.125 -13.561 1.00 91.81 103 VAL A O 1
ATOM 808 N N . GLU A 1 104 ? 9.464 -2.414 -11.866 1.00 86.31 104 GLU A N 1
ATOM 809 C CA . GLU A 1 104 ? 10.704 -1.650 -11.636 1.00 86.31 104 GLU A CA 1
ATOM 810 C C . GLU A 1 104 ? 11.741 -1.847 -12.762 1.00 86.31 104 GLU A C 1
ATOM 812 O O . GLU A 1 104 ? 12.582 -0.973 -12.989 1.00 86.31 104 GLU A O 1
ATOM 817 N N . ASP A 1 105 ? 11.647 -2.947 -13.515 1.00 87.00 105 ASP A N 1
ATOM 818 C CA . ASP A 1 105 ? 12.393 -3.191 -14.757 1.00 87.00 105 ASP A CA 1
ATOM 819 C C . ASP A 1 105 ? 11.774 -2.524 -16.000 1.00 87.00 105 ASP A C 1
ATOM 821 O O . ASP A 1 105 ? 12.276 -2.702 -17.111 1.00 87.00 105 ASP A O 1
ATOM 825 N N . GLU A 1 106 ? 10.719 -1.721 -15.822 1.00 87.75 106 GLU A N 1
ATOM 826 C CA . GLU A 1 106 ? 10.032 -0.973 -16.888 1.00 87.75 106 GLU A CA 1
ATOM 827 C C . GLU A 1 106 ? 9.369 -1.878 -17.951 1.00 87.75 106 GLU A C 1
ATOM 829 O O . GLU A 1 106 ? 8.969 -1.406 -19.015 1.00 87.75 106 GLU A O 1
ATOM 834 N N . GLN A 1 107 ? 9.199 -3.169 -17.647 1.00 91.06 107 GLN A N 1
ATOM 835 C CA . GLN A 1 107 ? 8.566 -4.186 -18.493 1.00 91.06 107 GLN A CA 1
ATOM 836 C C . GLN A 1 107 ? 7.489 -4.934 -17.692 1.00 91.06 107 GLN A C 1
ATOM 838 O O . GLN A 1 107 ? 7.631 -6.129 -17.433 1.00 91.06 107 GLN A O 1
ATOM 843 N N . PRO A 1 108 ? 6.430 -4.240 -17.240 1.00 93.62 108 PRO A N 1
ATOM 844 C CA . PRO A 1 108 ? 5.452 -4.817 -16.329 1.00 93.62 108 PRO A CA 1
ATOM 845 C C . PRO A 1 108 ? 4.684 -5.974 -16.977 1.00 93.62 108 PRO A C 1
ATOM 847 O O . PRO A 1 108 ? 4.050 -5.800 -18.018 1.00 93.62 108 PRO A O 1
ATOM 850 N N . ASP A 1 109 ? 4.657 -7.127 -16.313 1.00 97.06 109 ASP A N 1
ATOM 851 C CA . ASP A 1 109 ? 3.864 -8.282 -16.733 1.00 97.06 109 ASP A CA 1
ATOM 852 C C . ASP A 1 109 ? 2.645 -8.474 -15.822 1.00 97.06 109 ASP A C 1
ATOM 854 O O . ASP A 1 109 ? 2.655 -9.218 -14.840 1.00 97.06 109 ASP A O 1
ATOM 858 N N . PHE A 1 110 ? 1.546 -7.806 -16.174 1.00 97.25 110 PHE A N 1
ATOM 859 C CA . PHE A 1 110 ? 0.264 -7.942 -15.477 1.00 97.25 110 PHE A CA 1
ATOM 860 C C . PHE A 1 110 ? -0.366 -9.344 -15.611 1.00 97.25 110 PHE A C 1
ATOM 862 O O . PHE A 1 110 ? -1.306 -9.668 -14.875 1.00 97.25 110 PHE A O 1
ATOM 869 N N . GLY A 1 111 ? 0.142 -10.189 -16.514 1.00 97.44 111 GLY A N 1
ATOM 870 C CA . GLY A 1 111 ? -0.236 -11.595 -16.622 1.00 97.44 111 GLY A CA 1
ATOM 871 C C . GLY A 1 111 ? 0.162 -12.403 -15.386 1.00 97.44 111 GLY A C 1
ATOM 872 O O . GLY A 1 111 ? -0.602 -13.277 -14.976 1.00 97.44 111 GLY A O 1
ATOM 873 N N . LEU A 1 112 ? 1.268 -12.043 -14.721 1.00 97.62 112 LEU A N 1
ATOM 874 C CA . LEU A 1 112 ? 1.748 -12.695 -13.490 1.00 97.62 112 LEU A CA 1
ATOM 875 C C . LEU A 1 112 ? 0.747 -12.605 -12.331 1.00 97.62 112 LEU A C 1
ATOM 877 O O . LEU A 1 112 ? 0.689 -13.494 -11.486 1.00 97.62 112 LEU A O 1
ATOM 881 N N . ILE A 1 113 ? -0.082 -11.560 -12.314 1.00 97.38 113 ILE A N 1
ATOM 882 C CA . ILE A 1 113 ? -1.154 -11.379 -11.326 1.00 97.38 113 ILE A CA 1
ATOM 883 C C . ILE A 1 113 ? -2.547 -11.658 -11.906 1.00 97.38 113 ILE A C 1
ATOM 885 O O . ILE A 1 113 ? -3.549 -11.390 -11.247 1.00 97.38 113 ILE A O 1
ATOM 889 N N . GLY A 1 114 ? -2.637 -12.185 -13.132 1.00 96.88 114 GLY A N 1
ATOM 890 C CA . GLY A 1 114 ? -3.900 -12.524 -13.795 1.00 96.88 114 GLY A CA 1
ATOM 891 C C . GLY A 1 114 ? -4.775 -11.323 -14.175 1.00 96.88 114 GLY A C 1
ATOM 892 O O . GLY A 1 114 ? -5.965 -11.495 -14.429 1.00 96.88 114 GLY A O 1
ATOM 893 N N . LEU A 1 115 ? -4.215 -10.109 -14.216 1.00 97.00 115 LEU A N 1
ATOM 894 C CA . LEU A 1 115 ? -4.942 -8.860 -14.473 1.00 97.00 115 LEU A CA 1
ATOM 895 C C . LEU A 1 115 ? -4.374 -8.114 -15.686 1.00 97.00 115 LEU A C 1
ATOM 897 O O . LEU A 1 115 ? -4.152 -6.911 -15.625 1.00 97.00 115 LEU A O 1
ATOM 901 N N . GLY A 1 116 ? -4.163 -8.810 -16.808 1.00 96.44 116 GLY A N 1
ATOM 902 C CA . GLY A 1 116 ? -3.535 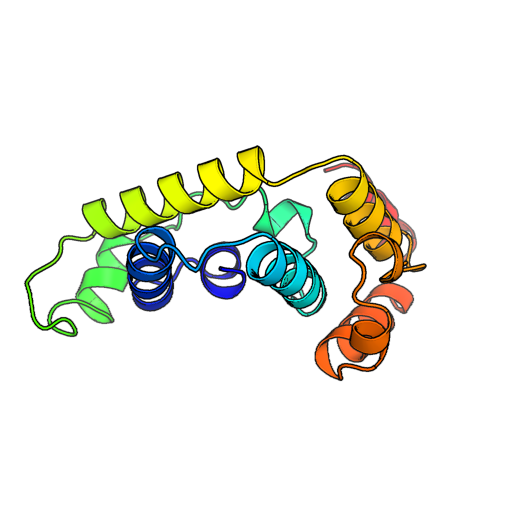-8.238 -18.013 1.00 96.44 116 GLY A CA 1
ATOM 903 C C . GLY A 1 116 ? -4.143 -6.909 -18.493 1.00 96.44 116 GLY A C 1
ATOM 904 O O . GLY A 1 116 ? -3.415 -5.995 -18.864 1.00 96.44 116 GLY A O 1
ATOM 905 N N . HIS A 1 117 ? -5.468 -6.758 -18.395 1.00 95.31 117 HIS A N 1
ATOM 906 C CA . HIS A 1 117 ? -6.193 -5.537 -18.777 1.00 95.31 117 HIS A CA 1
ATOM 907 C C . HIS A 1 117 ? -5.881 -4.316 -17.890 1.00 95.31 117 HIS A C 1
ATOM 909 O O . HIS A 1 117 ? -6.195 -3.186 -18.255 1.00 95.31 117 HIS A O 1
ATOM 915 N N . ALA A 1 118 ? -5.272 -4.510 -16.717 1.00 96.81 118 ALA A N 1
ATOM 916 C CA . ALA A 1 118 ? -4.906 -3.411 -15.829 1.00 96.81 118 ALA A CA 1
ATOM 917 C C . ALA A 1 118 ? -3.781 -2.530 -16.402 1.00 96.81 118 ALA A C 1
ATOM 919 O O . ALA A 1 118 ? -3.642 -1.383 -15.978 1.00 96.81 118 ALA A O 1
ATOM 920 N N . ALA A 1 119 ? -3.027 -3.022 -17.394 1.00 95.56 119 ALA A N 1
ATOM 921 C CA . ALA A 1 119 ? -2.020 -2.242 -18.113 1.00 95.56 119 ALA A CA 1
ATOM 922 C C . ALA A 1 119 ? -2.603 -0.978 -18.781 1.00 95.56 119 ALA A C 1
ATOM 924 O O . ALA A 1 119 ? -1.905 0.028 -18.922 1.00 95.56 119 ALA A O 1
ATOM 925 N N . ASP A 1 120 ? -3.893 -1.001 -19.131 1.00 95.88 120 ASP A N 1
ATOM 926 C CA . ASP A 1 120 ? -4.585 0.101 -19.806 1.00 95.88 120 ASP A CA 1
ATOM 927 C C . ASP A 1 120 ? -5.114 1.176 -18.845 1.00 95.88 120 ASP A C 1
ATOM 929 O O . ASP A 1 120 ? -5.643 2.205 -19.273 1.00 95.88 120 ASP A O 1
ATOM 933 N N . LEU A 1 121 ? -4.978 0.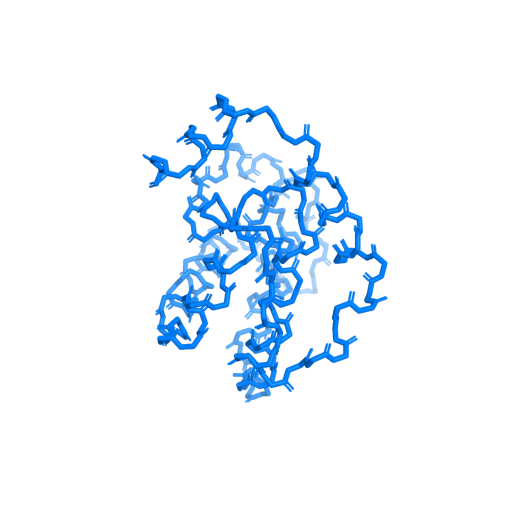975 -17.530 1.00 96.75 121 LEU A N 1
ATOM 934 C CA . LEU A 1 121 ? -5.455 1.945 -16.552 1.00 96.75 121 LEU A CA 1
ATOM 935 C C . LEU A 1 121 ? -4.631 3.244 -16.629 1.00 96.75 121 LEU A C 1
ATOM 937 O O . LEU A 1 121 ? -3.398 3.194 -16.588 1.00 96.75 121 LEU A O 1
ATOM 941 N N . PRO A 1 122 ? -5.267 4.433 -16.621 1.00 95.75 122 PRO A N 1
ATOM 942 C CA . PRO A 1 122 ? -4.550 5.705 -16.741 1.00 95.75 122 PRO A CA 1
ATOM 943 C C . PRO A 1 122 ? -3.472 5.919 -15.670 1.00 95.75 122 PRO A C 1
ATOM 945 O O . PRO A 1 122 ? -2.425 6.502 -15.946 1.00 95.75 122 PRO A O 1
ATOM 948 N N . GLY A 1 123 ? -3.715 5.441 -14.443 1.00 93.88 123 GLY A N 1
ATOM 949 C CA . GLY A 1 123 ? -2.744 5.512 -13.346 1.00 93.88 123 GLY A CA 1
ATOM 950 C C . GLY A 1 123 ? -1.503 4.654 -13.599 1.00 93.88 123 GLY A 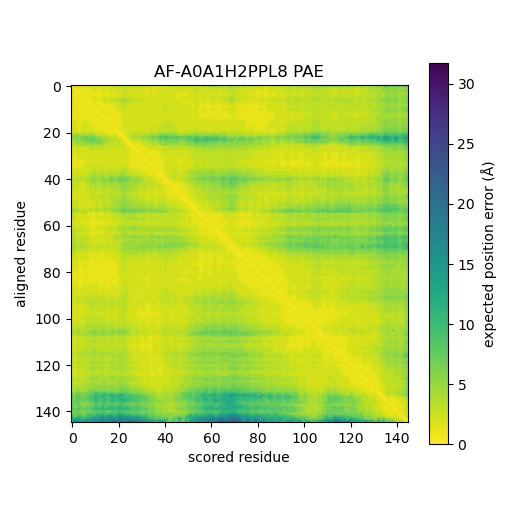C 1
ATOM 951 O O . GLY A 1 123 ? -0.385 5.113 -13.362 1.00 93.88 123 GLY A O 1
ATOM 952 N N . VAL A 1 124 ? -1.697 3.457 -14.158 1.00 94.69 124 VAL A N 1
ATOM 953 C CA . VAL A 1 124 ? -0.614 2.552 -14.558 1.00 94.69 124 VAL A CA 1
ATOM 954 C C . VAL A 1 124 ? 0.190 3.177 -15.692 1.00 94.69 124 VAL A C 1
ATOM 956 O O . VAL A 1 124 ? 1.395 3.373 -15.557 1.00 94.69 124 VAL A O 1
ATOM 959 N N . GLN A 1 125 ? -0.471 3.597 -16.772 1.00 94.56 125 GLN A N 1
ATOM 960 C CA . GLN A 1 125 ? 0.194 4.238 -17.910 1.00 94.56 125 GLN A CA 1
ATOM 961 C C . GLN A 1 125 ? 0.981 5.484 -17.486 1.00 94.56 125 GLN A C 1
ATOM 963 O O . GLN A 1 125 ? 2.110 5.700 -17.934 1.00 94.56 125 GLN A O 1
ATOM 968 N N . ARG A 1 126 ? 0.426 6.285 -16.564 1.00 93.56 126 ARG A N 1
ATOM 969 C CA . ARG A 1 126 ? 1.124 7.444 -16.003 1.00 93.56 126 ARG A CA 1
ATOM 970 C C . ARG A 1 126 ? 2.390 7.040 -15.252 1.00 93.56 126 ARG A C 1
ATOM 972 O O . ARG A 1 126 ? 3.415 7.697 -15.425 1.00 93.56 126 ARG A O 1
ATOM 979 N N . LYS A 1 127 ? 2.345 5.986 -14.432 1.00 89.94 127 LYS A N 1
ATOM 980 C CA . LYS A 1 127 ? 3.538 5.478 -13.744 1.00 89.94 127 LYS A CA 1
ATOM 981 C C . LYS A 1 127 ? 4.594 5.035 -14.742 1.00 89.94 127 LYS A C 1
ATOM 983 O O . LYS A 1 127 ? 5.728 5.484 -14.626 1.00 89.94 127 LYS A O 1
ATOM 988 N N . LEU A 1 128 ? 4.232 4.192 -15.706 1.00 90.00 128 LEU A N 1
ATOM 989 C CA . LEU A 1 128 ? 5.178 3.635 -16.676 1.00 90.00 128 LEU A CA 1
ATOM 990 C C . LEU A 1 128 ? 5.849 4.736 -17.500 1.00 90.00 128 LEU A C 1
ATOM 992 O O . LEU A 1 128 ? 7.063 4.716 -17.687 1.00 90.00 128 LEU A O 1
ATOM 996 N N . HIS A 1 129 ? 5.088 5.761 -17.888 1.00 91.12 129 HIS A N 1
ATOM 997 C CA . HIS A 1 129 ? 5.639 6.956 -18.521 1.00 91.12 129 HIS A CA 1
ATOM 998 C C . HIS A 1 129 ? 6.686 7.660 -17.639 1.00 91.12 129 HIS A C 1
ATOM 1000 O O . HIS A 1 129 ? 7.762 8.010 -18.118 1.00 91.12 129 HIS A O 1
ATOM 1006 N N . ASN A 1 130 ? 6.404 7.833 -16.344 1.00 89.06 130 ASN A N 1
ATOM 1007 C CA . ASN A 1 130 ? 7.343 8.454 -15.405 1.00 89.06 130 ASN A CA 1
ATOM 1008 C C . ASN A 1 130 ? 8.585 7.584 -15.153 1.00 89.06 130 ASN A C 1
ATOM 1010 O O . ASN A 1 130 ? 9.679 8.116 -14.969 1.00 89.06 130 ASN A O 1
ATOM 1014 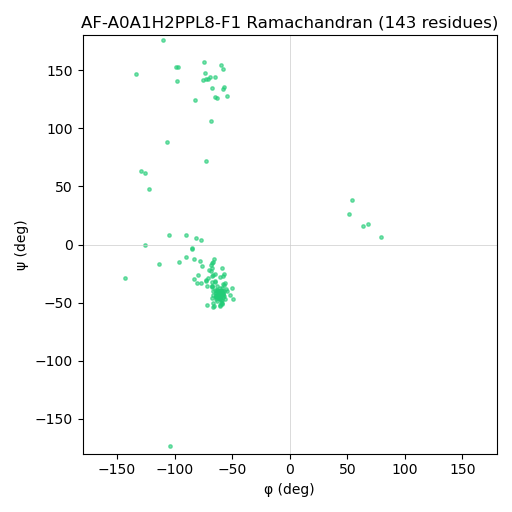N N . LEU A 1 131 ? 8.424 6.257 -15.122 1.00 86.06 131 LEU A N 1
ATOM 1015 C CA . LEU A 1 131 ? 9.533 5.314 -14.978 1.00 86.06 131 LEU A CA 1
ATOM 1016 C C . LEU A 1 131 ? 10.487 5.420 -16.170 1.00 86.06 131 LEU A C 1
ATOM 1018 O O . LEU A 1 131 ? 11.673 5.660 -15.966 1.00 86.06 131 LEU A O 1
ATOM 1022 N N . ALA A 1 132 ? 9.956 5.397 -17.396 1.00 86.69 132 ALA A N 1
ATOM 1023 C CA . ALA A 1 132 ? 10.743 5.513 -18.625 1.00 86.69 132 ALA A CA 1
ATOM 1024 C C . ALA A 1 132 ? 11.592 6.802 -18.694 1.00 86.69 132 ALA A C 1
ATOM 1026 O O . ALA A 1 132 ? 12.636 6.832 -19.347 1.00 86.69 132 ALA A O 1
ATOM 1027 N N . GLN A 1 133 ? 11.181 7.864 -17.992 1.00 88.75 133 GLN A N 1
ATOM 1028 C CA . GLN A 1 133 ? 11.911 9.134 -17.911 1.00 88.75 133 GLN A CA 1
ATOM 1029 C C . GLN A 1 133 ? 13.016 9.168 -16.839 1.00 88.75 133 GLN A C 1
ATOM 1031 O O . GLN A 1 133 ? 13.731 10.168 -16.730 1.00 88.75 133 GLN A O 1
ATOM 1036 N N . ARG A 1 134 ? 13.195 8.112 -16.032 1.00 87.00 134 ARG A N 1
ATOM 1037 C CA . ARG A 1 134 ? 14.246 8.058 -15.001 1.00 87.00 134 ARG A CA 1
ATOM 1038 C C . ARG A 1 134 ? 15.644 8.079 -15.632 1.00 87.00 134 ARG A C 1
ATOM 1040 O O . ARG A 1 134 ? 15.909 7.473 -16.668 1.00 87.00 134 ARG A O 1
ATOM 1047 N N . THR A 1 135 ? 16.589 8.737 -14.962 1.00 88.62 135 THR A N 1
ATOM 1048 C CA . THR A 1 135 ? 18.012 8.658 -15.325 1.00 88.62 135 THR A CA 1
ATOM 1049 C C . THR A 1 135 ? 18.601 7.308 -14.904 1.00 88.62 135 THR A C 1
ATOM 1051 O O . THR A 1 135 ? 18.116 6.676 -13.965 1.00 88.62 135 THR A O 1
ATOM 1054 N N . ALA A 1 136 ? 19.696 6.875 -15.540 1.00 86.44 136 ALA A N 1
ATOM 1055 C CA . ALA A 1 136 ? 20.397 5.643 -15.153 1.00 86.44 136 ALA A CA 1
ATOM 1056 C C . ALA A 1 136 ? 20.815 5.641 -13.668 1.00 86.44 136 ALA A C 1
ATOM 1058 O O . ALA A 1 136 ? 20.664 4.630 -12.987 1.00 86.44 136 ALA A O 1
ATOM 1059 N N . ALA A 1 137 ? 21.252 6.792 -13.144 1.00 88.62 137 ALA A N 1
ATOM 1060 C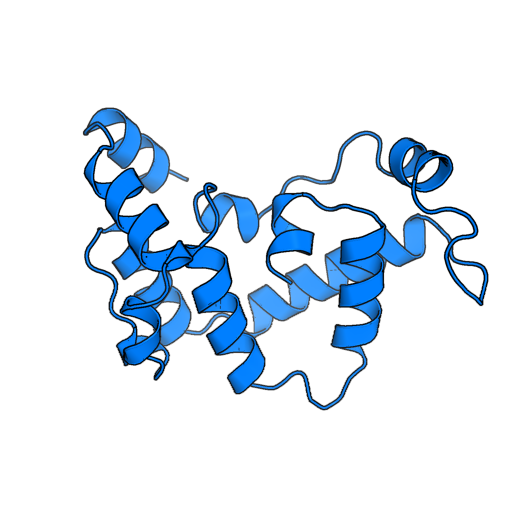 CA . ALA A 1 137 ? 21.586 6.953 -11.731 1.00 88.62 137 ALA A CA 1
ATOM 1061 C C . ALA A 1 137 ? 20.369 6.750 -10.812 1.00 88.62 137 ALA A C 1
ATOM 1063 O O . ALA A 1 137 ? 20.477 6.053 -9.805 1.00 88.62 137 ALA A O 1
ATOM 1064 N N . LYS A 1 138 ? 19.196 7.302 -11.168 1.00 84.38 138 LYS A N 1
ATOM 1065 C CA . LYS A 1 138 ? 17.963 7.098 -10.392 1.00 84.38 138 LYS A CA 1
ATOM 1066 C C . LYS A 1 138 ? 17.538 5.630 -10.394 1.00 84.38 138 LYS A C 1
ATOM 1068 O O . LYS A 1 138 ? 17.178 5.117 -9.341 1.00 84.38 138 LYS A O 1
ATOM 1073 N N . ARG A 1 139 ? 17.628 4.955 -11.547 1.00 81.88 139 ARG A N 1
ATOM 1074 C CA . ARG A 1 139 ? 17.337 3.516 -11.656 1.00 81.88 139 ARG A CA 1
ATOM 1075 C C . ARG A 1 139 ? 18.260 2.683 -10.769 1.00 81.88 139 ARG A C 1
ATOM 1077 O O . ARG A 1 139 ? 17.782 1.819 -10.047 1.00 81.88 139 ARG A O 1
ATOM 1084 N N . ALA A 1 140 ? 19.564 2.958 -10.793 1.00 84.00 140 ALA A N 1
ATOM 1085 C CA . ALA A 1 140 ? 20.530 2.247 -9.959 1.00 84.00 140 ALA A CA 1
ATOM 1086 C C . ALA A 1 140 ? 20.265 2.454 -8.457 1.00 84.00 140 ALA A C 1
ATOM 1088 O O . ALA A 1 140 ? 20.322 1.496 -7.694 1.00 84.00 140 ALA A O 1
ATOM 1089 N N . ALA A 1 141 ? 19.924 3.680 -8.046 1.00 84.94 141 ALA A N 1
ATOM 1090 C CA . ALA A 1 141 ? 19.592 3.986 -6.656 1.00 84.94 141 ALA A CA 1
ATOM 1091 C C . ALA A 1 141 ? 18.315 3.276 -6.176 1.00 84.94 141 ALA A C 1
ATOM 1093 O O . ALA A 1 141 ? 18.281 2.799 -5.047 1.00 84.94 141 ALA A O 1
ATOM 1094 N N . ASP A 1 142 ? 17.287 3.184 -7.024 1.00 78.94 142 ASP A N 1
ATOM 1095 C CA . ASP A 1 142 ? 16.033 2.502 -6.675 1.00 78.94 142 ASP A CA 1
ATOM 1096 C C . ASP A 1 142 ? 16.193 0.977 -6.581 1.00 78.94 142 ASP A C 1
ATOM 1098 O O . ASP A 1 142 ? 15.493 0.356 -5.791 1.00 78.94 142 ASP A O 1
ATOM 1102 N N . ARG A 1 143 ? 17.128 0.383 -7.339 1.00 74.62 143 ARG A N 1
ATOM 1103 C CA . ARG A 1 143 ? 17.444 -1.060 -7.298 1.00 74.62 143 ARG A CA 1
ATOM 1104 C C . ARG A 1 143 ? 18.280 -1.489 -6.091 1.00 74.62 143 ARG A C 1
ATOM 1106 O O . ARG A 1 143 ? 18.375 -2.680 -5.826 1.00 74.62 143 ARG A O 1
ATOM 1113 N N . GLY A 1 144 ? 18.951 -0.550 -5.425 1.00 72.81 144 GLY A N 1
ATOM 1114 C CA . GLY A 1 144 ? 19.834 -0.832 -4.288 1.00 72.81 144 GLY A CA 1
ATOM 1115 C C . GLY A 1 144 ? 19.148 -0.794 -2.918 1.00 72.81 144 GLY A C 1
ATOM 1116 O O . GLY A 1 144 ? 19.860 -0.795 -1.915 1.00 72.81 144 GLY A O 1
ATOM 1117 N N . GLN A 1 145 ? 17.817 -0.679 -2.883 1.00 65.94 145 GLN A N 1
ATOM 1118 C CA . GLN A 1 145 ? 16.975 -0.594 -1.680 1.00 65.94 145 GLN A CA 1
ATOM 1119 C C . GLN A 1 145 ? 16.369 -1.959 -1.364 1.00 65.94 145 GLN A C 1
ATOM 1121 O O . GLN A 1 145 ? 16.290 -2.285 -0.161 1.00 65.94 145 GLN A O 1
#

Secondary structure (DSSP, 8-state):
-HHHHHH--HHHHHHHHHHHHSTT--HHHHHHHHHHHHTSSS-HHHHHSPPPPTTHHHHHHHHTTT-SSS---HHHHHHHHHHHHHHHHHH--HHHHHHHHHHHTT---GGGGT-GGGGG-HHHHHHHHHHHT--HHHHHHHHT-